Protein AF-A0A2G2A1C3-F1 (afdb_monomer_lite)

Radius of gyration: 22.68 Å; chains: 1; bounding box: 82×31×26 Å

Secondary structure (DSSP, 8-state):
-----------TT---S-------PEEEEEE-TTSPEEEEEEE-BHHHHHHHHHHHH-SS-GGGEEEEETTEEPPTT-BGGGS-TTT--EEEEE----

Foldseek 3Di:
DDDDDDPPPDDVVPVPPPPPVPAQAAWDWAQDPVRDIFIQGRHFWQLSVLVSCCVPPNVDDSVQKFKDWPNDTDDRRDTPVPDDVVPTDIHIDGNPDD

pLDDT: mean 70.17, std 15.28, range [34.69, 89.56]

Sequence (98 aa):
MFMMKQTLRLSILLLLLSLAIPGLGMTVTVKLISGTPVICKNVTLVSDLKNCVVTQGWNNSPDDVAILYDEERLADNTDLRTLNPKKYKLKVRMADIR

Structure (mmCIF, N/CA/C/O backbone):
data_AF-A0A2G2A1C3-F1
#
_e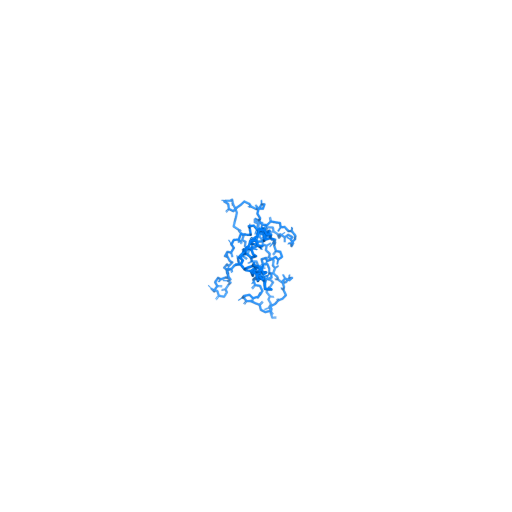ntry.id   AF-A0A2G2A1C3-F1
#
loop_
_atom_site.group_PDB
_atom_site.id
_atom_site.type_symbol
_atom_site.label_atom_id
_atom_site.label_alt_id
_atom_site.label_comp_id
_atom_site.label_asym_id
_atom_site.label_entity_id
_atom_site.label_seq_id
_atom_site.pdbx_PDB_ins_code
_atom_site.Cartn_x
_atom_site.Cartn_y
_atom_site.Cartn_z
_atom_site.occupancy
_atom_site.B_iso_or_equiv
_atom_site.auth_seq_id
_atom_site.auth_comp_id
_atom_site.auth_asym_id
_atom_site.auth_atom_id
_atom_site.pdbx_PDB_model_num
ATOM 1 N N . MET A 1 1 ? 69.385 10.521 14.480 1.00 52.84 1 MET A N 1
ATOM 2 C CA . MET A 1 1 ? 68.365 11.381 15.112 1.00 52.84 1 MET A CA 1
ATOM 3 C C . MET A 1 1 ? 67.800 12.287 14.036 1.00 52.84 1 MET A C 1
ATOM 5 O O . MET A 1 1 ? 68.588 12.988 13.431 1.00 52.84 1 MET A O 1
ATOM 9 N N . PHE A 1 2 ? 66.515 12.147 13.711 1.00 50.84 2 PHE A N 1
ATOM 10 C CA . PHE A 1 2 ? 65.523 13.215 13.523 1.00 50.84 2 PHE A CA 1
ATOM 11 C C . PHE A 1 2 ? 64.210 12.544 13.110 1.00 50.84 2 PHE A C 1
ATOM 13 O O . PHE A 1 2 ? 64.101 11.884 12.080 1.00 50.84 2 PHE A O 1
ATOM 20 N N . MET A 1 3 ? 63.261 12.628 14.038 1.00 46.50 3 MET A N 1
ATOM 21 C CA . MET A 1 3 ? 61.885 12.172 13.924 1.00 46.50 3 MET A CA 1
ATOM 22 C C . MET A 1 3 ? 61.110 13.082 12.970 1.00 46.50 3 MET A C 1
ATOM 24 O O . MET A 1 3 ? 61.311 14.290 13.009 1.00 46.50 3 MET A O 1
ATOM 28 N N . MET A 1 4 ? 60.181 12.506 12.201 1.00 53.03 4 MET A N 1
ATOM 29 C CA . MET A 1 4 ? 58.756 12.887 12.155 1.00 53.03 4 MET A CA 1
ATOM 30 C C . MET A 1 4 ? 58.073 12.141 10.999 1.00 53.03 4 MET A C 1
ATOM 32 O O . MET A 1 4 ? 58.107 12.569 9.850 1.00 53.03 4 MET A O 1
ATOM 36 N N . LYS A 1 5 ? 57.410 11.018 11.303 1.00 58.88 5 LYS A N 1
ATOM 37 C CA . LYS A 1 5 ? 56.286 10.548 10.484 1.00 58.88 5 LYS A CA 1
ATOM 38 C C . LYS A 1 5 ? 55.042 11.221 11.053 1.00 58.88 5 LYS A C 1
ATOM 40 O O . LYS A 1 5 ? 54.628 10.910 12.165 1.00 58.88 5 LYS A O 1
ATOM 45 N N . GLN A 1 6 ? 54.514 12.189 10.314 1.00 56.09 6 GLN A N 1
ATOM 46 C CA . GLN A 1 6 ? 53.272 12.890 10.613 1.00 56.09 6 GLN A CA 1
ATOM 47 C C . GLN A 1 6 ? 52.133 11.861 10.726 1.00 56.09 6 GLN A 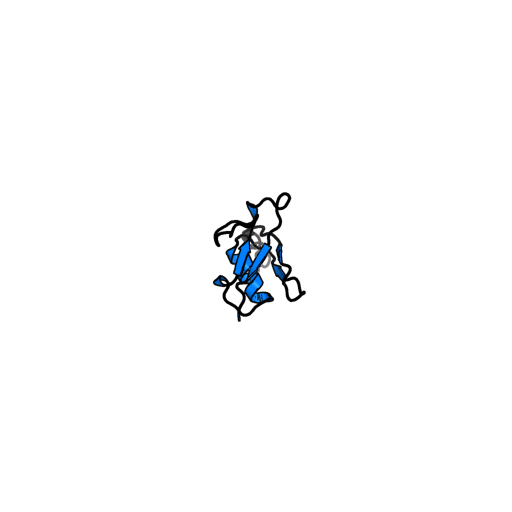C 1
ATOM 49 O O . GLN A 1 6 ? 51.807 11.163 9.765 1.00 56.09 6 GLN A O 1
ATOM 54 N N . THR A 1 7 ? 51.549 11.734 11.914 1.00 62.03 7 THR A N 1
ATOM 55 C CA . THR A 1 7 ? 50.304 11.004 12.168 1.00 62.03 7 THR A CA 1
ATOM 56 C C . THR A 1 7 ? 49.164 11.778 11.516 1.00 62.03 7 THR A C 1
ATOM 58 O O . THR A 1 7 ? 48.621 12.727 12.077 1.00 62.03 7 THR A O 1
ATOM 61 N N . LEU A 1 8 ? 48.830 11.395 10.288 1.00 49.38 8 LEU A N 1
ATOM 62 C CA . LEU A 1 8 ? 47.794 12.030 9.484 1.00 49.38 8 LEU A CA 1
ATOM 63 C C . LEU A 1 8 ? 46.408 11.578 9.973 1.00 49.38 8 LEU A C 1
ATOM 65 O O . LEU A 1 8 ? 45.791 10.671 9.424 1.00 49.38 8 LEU A O 1
ATOM 69 N N . ARG A 1 9 ? 45.923 12.187 11.057 1.00 64.00 9 ARG A N 1
ATOM 70 C CA . ARG A 1 9 ? 44.528 12.085 11.500 1.00 64.00 9 ARG A CA 1
ATOM 71 C C . ARG A 1 9 ? 43.835 13.391 11.138 1.00 64.00 9 ARG A C 1
ATOM 73 O O . ARG A 1 9 ? 44.009 14.346 11.873 1.00 64.00 9 ARG A O 1
ATOM 80 N N . LEU A 1 10 ? 43.104 13.429 10.021 1.00 53.66 10 LEU A N 1
ATOM 81 C CA . LEU A 1 10 ? 42.021 14.379 9.688 1.00 53.66 10 LEU A CA 1
ATOM 82 C C . LEU A 1 10 ? 41.680 14.181 8.196 1.00 53.66 10 LEU A C 1
ATOM 84 O O . LEU A 1 10 ? 42.506 14.549 7.371 1.00 53.66 10 LEU A O 1
ATOM 88 N N . SER A 1 11 ? 40.527 13.586 7.843 1.00 50.91 11 SER A N 1
ATOM 89 C CA . SER A 1 11 ? 39.765 13.818 6.575 1.00 50.91 11 SER A CA 1
ATOM 90 C C . SER A 1 11 ? 38.924 12.636 6.062 1.00 50.91 11 SER A C 1
ATOM 92 O O . SER A 1 11 ? 38.150 12.830 5.130 1.00 50.91 11 SER A O 1
ATOM 94 N N . ILE A 1 12 ? 38.913 11.451 6.690 1.00 54.09 12 ILE A N 1
ATOM 95 C CA . ILE A 1 12 ? 37.859 10.436 6.417 1.00 54.09 12 ILE A CA 1
ATOM 96 C C . ILE A 1 12 ? 36.570 10.794 7.190 1.00 54.09 12 ILE A C 1
ATOM 98 O O . ILE A 1 12 ? 35.921 9.959 7.804 1.00 54.09 12 ILE A O 1
ATOM 102 N N . LEU A 1 13 ? 36.224 12.082 7.214 1.00 49.94 13 LEU A N 1
ATOM 103 C CA . LEU A 1 13 ? 34.896 12.568 7.588 1.00 49.94 13 LEU A CA 1
ATOM 104 C C . LEU A 1 13 ? 33.995 12.693 6.337 1.00 49.94 13 LEU A C 1
ATOM 106 O O . LEU A 1 13 ? 32.795 12.876 6.469 1.00 49.94 13 LEU A O 1
ATOM 110 N N . LEU A 1 14 ? 34.556 12.593 5.120 1.00 45.19 14 LEU A N 1
ATOM 111 C CA . LEU A 1 14 ? 33.910 12.985 3.856 1.00 45.19 14 LEU A CA 1
ATOM 112 C C . LEU A 1 14 ? 33.462 11.828 2.940 1.00 45.19 14 LEU A C 1
ATOM 114 O O . LEU A 1 14 ? 33.143 12.062 1.781 1.00 45.19 14 LEU A O 1
ATOM 118 N N . LEU A 1 15 ? 33.338 10.594 3.436 1.00 41.47 15 LEU A N 1
ATOM 119 C CA . LEU A 1 15 ? 32.551 9.551 2.742 1.00 41.47 15 LEU A CA 1
ATOM 120 C C . LEU A 1 15 ? 31.045 9.664 3.073 1.00 41.47 15 LEU A C 1
ATOM 122 O O . LEU A 1 15 ? 30.314 8.684 3.091 1.00 41.47 15 LEU A O 1
ATOM 126 N N . LEU A 1 16 ? 30.575 10.885 3.342 1.00 49.78 16 LEU A N 1
ATOM 127 C CA . LEU A 1 16 ? 29.168 11.245 3.545 1.00 49.78 16 LEU A CA 1
ATOM 128 C C . LEU A 1 16 ? 28.402 11.481 2.224 1.00 49.78 16 LEU A C 1
ATOM 130 O O . LEU A 1 16 ? 27.239 11.863 2.267 1.00 49.78 16 LEU A O 1
ATOM 134 N N . LEU A 1 17 ? 29.016 11.284 1.051 1.00 43.09 17 LEU A N 1
ATOM 135 C CA . LEU A 1 17 ? 28.489 11.791 -0.229 1.00 43.09 17 LEU A CA 1
ATOM 136 C C . LEU A 1 17 ? 28.097 10.729 -1.270 1.00 43.09 17 LEU A C 1
ATOM 138 O O . LEU A 1 17 ? 28.007 11.032 -2.456 1.00 43.09 17 LEU A O 1
ATOM 142 N N . SER A 1 18 ? 27.821 9.496 -0.847 1.00 34.69 18 SER A N 1
ATOM 143 C CA . SER A 1 18 ? 27.235 8.464 -1.718 1.00 34.69 18 SER A CA 1
ATOM 144 C C . SER A 1 18 ? 26.017 7.756 -1.112 1.00 34.69 18 SER A C 1
ATOM 146 O O . SER A 1 18 ? 25.609 6.710 -1.614 1.00 34.69 18 SER A O 1
ATOM 148 N N . LEU A 1 19 ?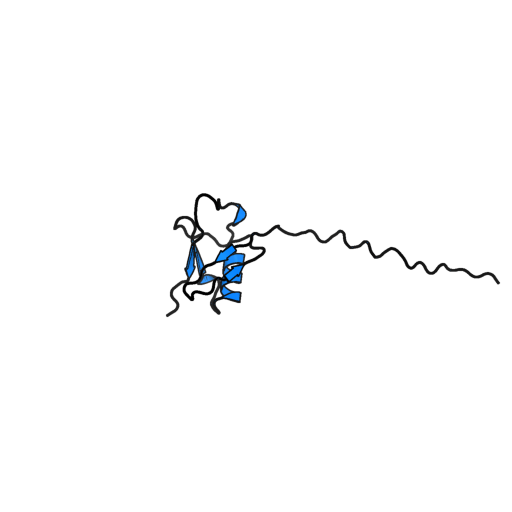 25.357 8.344 -0.100 1.00 45.03 19 LEU A N 1
ATOM 149 C CA . LEU A 1 19 ? 23.932 8.065 0.105 1.00 45.03 19 LEU A CA 1
ATOM 150 C C . LEU A 1 19 ? 23.186 8.730 -1.053 1.00 45.03 19 LEU A C 1
ATOM 152 O O . LEU A 1 19 ? 22.736 9.871 -0.959 1.00 45.03 19 LEU A O 1
ATOM 156 N N . ALA A 1 20 ? 23.079 8.010 -2.169 1.00 45.75 20 ALA A N 1
ATOM 157 C CA . ALA A 1 20 ? 21.952 8.175 -3.066 1.00 45.75 20 ALA A CA 1
ATOM 158 C C . ALA A 1 20 ? 20.711 8.266 -2.174 1.00 45.75 20 ALA A C 1
ATOM 160 O O . ALA A 1 20 ? 20.415 7.302 -1.478 1.00 45.75 20 ALA A O 1
ATOM 161 N N . ILE A 1 21 ? 20.061 9.430 -2.105 1.00 56.19 21 ILE A N 1
ATOM 162 C CA . ILE A 1 21 ? 18.767 9.573 -1.436 1.00 56.19 21 ILE A CA 1
ATOM 163 C C . ILE A 1 21 ? 17.800 8.834 -2.365 1.00 56.19 21 ILE A C 1
ATOM 165 O O . ILE A 1 21 ? 17.405 9.401 -3.389 1.00 56.19 21 ILE A O 1
ATOM 169 N N . PRO A 1 22 ? 17.505 7.543 -2.131 1.00 44.88 22 PRO A N 1
ATOM 170 C CA . PRO A 1 22 ? 16.775 6.761 -3.100 1.00 44.88 22 PRO A CA 1
ATOM 171 C C . PRO A 1 22 ? 15.309 7.091 -2.877 1.00 44.88 22 PRO A C 1
ATOM 173 O O . PRO A 1 22 ? 14.759 6.736 -1.843 1.00 44.88 22 PRO A O 1
ATOM 176 N N . GLY A 1 23 ? 14.694 7.777 -3.838 1.00 51.25 23 GLY A N 1
ATOM 177 C CA . GLY A 1 23 ? 13.245 7.912 -3.902 1.00 51.25 23 GLY A CA 1
ATOM 178 C C . GLY A 1 23 ? 12.652 8.728 -2.757 1.00 51.25 23 GLY A C 1
ATOM 179 O O . GLY A 1 23 ? 12.463 8.251 -1.646 1.00 51.25 23 GLY A O 1
ATOM 180 N N . LEU A 1 24 ? 12.254 9.960 -3.059 1.00 61.19 24 LEU A N 1
ATOM 181 C CA . LEU A 1 24 ? 11.313 10.694 -2.222 1.00 61.19 24 LEU A CA 1
ATOM 182 C C . LEU A 1 24 ? 9.953 9.963 -2.291 1.00 61.19 24 LEU A C 1
ATOM 184 O O . LEU A 1 24 ? 9.117 10.265 -3.144 1.00 61.19 24 LEU A O 1
ATOM 188 N N . GLY A 1 25 ? 9.764 8.921 -1.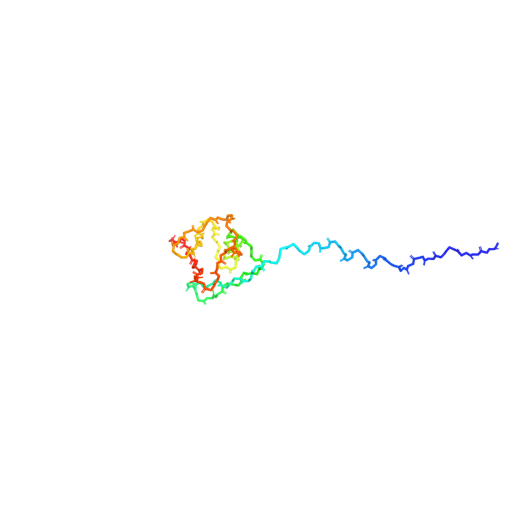483 1.00 66.62 25 GLY A N 1
ATOM 189 C CA . GLY A 1 25 ? 8.488 8.232 -1.365 1.00 66.62 25 GLY A CA 1
ATOM 190 C C . GLY A 1 25 ? 7.474 9.113 -0.640 1.00 66.62 25 GLY A C 1
ATOM 191 O O . GLY A 1 25 ? 7.824 10.007 0.135 1.00 66.62 25 GLY A O 1
ATOM 192 N N . MET A 1 26 ? 6.191 8.883 -0.895 1.00 78.94 26 MET A N 1
ATOM 193 C CA . MET A 1 26 ? 5.125 9.682 -0.301 1.00 78.94 26 MET A CA 1
ATOM 194 C C . MET A 1 26 ? 4.658 9.095 1.034 1.00 78.94 26 MET A C 1
ATOM 196 O O . MET A 1 26 ? 4.824 7.905 1.309 1.00 78.94 26 MET A O 1
ATOM 200 N N . THR A 1 27 ? 4.085 9.943 1.890 1.00 83.06 27 THR A N 1
ATOM 201 C CA . THR A 1 27 ? 3.406 9.482 3.106 1.00 83.06 27 THR A CA 1
ATOM 202 C C . THR A 1 27 ? 1.924 9.303 2.809 1.00 83.06 27 THR A C 1
ATOM 204 O O . THR A 1 27 ? 1.260 10.247 2.386 1.00 83.06 27 THR A O 1
ATOM 207 N N . VAL A 1 28 ? 1.412 8.096 3.034 1.00 81.62 28 VAL A N 1
ATOM 208 C CA . VAL A 1 28 ? 0.014 7.722 2.819 1.00 81.62 28 VAL A CA 1
ATOM 209 C C . VAL A 1 28 ? -0.599 7.347 4.161 1.00 81.62 28 VAL A C 1
ATOM 211 O O . VAL A 1 28 ? -0.088 6.483 4.873 1.00 81.62 28 VAL A O 1
ATOM 214 N N . THR A 1 29 ? -1.709 7.991 4.511 1.00 83.00 29 THR A N 1
ATOM 215 C CA . THR A 1 29 ? -2.514 7.615 5.676 1.00 83.00 29 THR A CA 1
ATOM 216 C C . THR A 1 29 ? -3.672 6.746 5.214 1.00 83.00 29 THR A C 1
ATOM 218 O O . THR A 1 29 ? -4.544 7.200 4.474 1.00 83.00 29 THR A O 1
ATOM 221 N N . VAL A 1 30 ? -3.688 5.496 5.663 1.00 78.62 30 VAL A N 1
ATOM 222 C CA . VAL A 1 30 ? -4.739 4.526 5.364 1.00 78.62 30 VAL A CA 1
ATOM 223 C C . VAL A 1 30 ? -5.661 4.433 6.568 1.00 78.62 30 VAL A C 1
ATOM 225 O O . VAL A 1 30 ? -5.250 4.039 7.657 1.00 78.62 30 VAL A O 1
ATOM 228 N N . LYS A 1 31 ? -6.929 4.799 6.386 1.00 74.00 31 LYS A N 1
ATOM 229 C CA . LYS A 1 31 ? -7.939 4.643 7.433 1.00 74.00 31 LYS A CA 1
ATOM 230 C C . LYS A 1 31 ? -8.467 3.209 7.408 1.00 74.00 31 LYS A C 1
ATOM 232 O O . LYS A 1 31 ? -9.137 2.828 6.453 1.00 74.00 31 LYS A O 1
ATOM 237 N N . LEU A 1 32 ? -8.159 2.437 8.448 1.00 70.56 32 LEU A N 1
ATOM 238 C CA . LEU A 1 32 ? -8.682 1.083 8.621 1.00 70.56 32 LEU A CA 1
ATOM 239 C C . LEU A 1 32 ? -10.094 1.101 9.220 1.00 70.56 32 LEU A C 1
ATOM 241 O O . LEU A 1 32 ? -10.479 2.044 9.915 1.00 70.56 32 LEU A O 1
ATOM 245 N N . ILE A 1 33 ? -10.842 0.019 8.991 1.00 67.25 33 ILE A N 1
ATOM 246 C CA . ILE A 1 33 ? -12.172 -0.203 9.585 1.00 67.25 33 ILE A CA 1
ATOM 247 C C . ILE A 1 33 ? -12.074 -0.341 11.112 1.00 67.25 33 ILE A C 1
ATOM 249 O O . ILE A 1 33 ? -12.959 0.129 11.820 1.00 67.25 33 ILE A O 1
ATOM 253 N N . SER A 1 34 ? -10.965 -0.892 11.627 1.00 66.75 34 SER A N 1
ATOM 254 C CA . SER A 1 34 ? -10.685 -1.026 13.067 1.00 66.75 34 SER A CA 1
ATOM 255 C C . SER A 1 34 ? -10.568 0.312 13.813 1.00 66.75 34 SER A C 1
ATOM 257 O O . SER A 1 34 ? -10.476 0.326 15.036 1.00 66.75 34 SER A O 1
ATOM 259 N N . GLY A 1 35 ? -10.570 1.442 13.100 1.00 66.81 35 GLY A N 1
ATOM 260 C CA . GLY A 1 35 ? -10.571 2.787 13.673 1.00 66.81 35 GLY A CA 1
ATOM 261 C C . GLY A 1 35 ? -9.181 3.400 13.828 1.00 66.81 35 GLY A C 1
ATOM 262 O O . GLY A 1 35 ? -9.058 4.619 13.705 1.00 66.81 35 GLY A O 1
ATOM 263 N N . THR A 1 36 ? -8.132 2.590 13.997 1.00 78.31 36 THR A N 1
ATOM 264 C CA . THR A 1 36 ? -6.748 3.086 14.038 1.00 78.31 36 THR A CA 1
ATOM 265 C C . THR A 1 36 ? -6.217 3.291 12.617 1.00 78.31 36 THR A C 1
ATOM 267 O O . THR A 1 36 ? -6.121 2.327 11.853 1.00 78.31 36 THR A O 1
ATOM 270 N N . PRO A 1 37 ? -5.869 4.525 12.216 1.00 80.00 37 PRO A N 1
ATOM 271 C CA . PRO A 1 37 ? -5.254 4.762 10.921 1.00 80.00 37 PRO A CA 1
ATOM 272 C C . PRO A 1 37 ? -3.810 4.250 10.902 1.00 80.00 37 PRO A C 1
ATOM 274 O O . PRO A 1 37 ? -3.057 4.446 11.854 1.00 80.00 37 PRO A O 1
ATOM 277 N N . VAL A 1 38 ? -3.409 3.655 9.783 1.00 83.50 38 VAL A N 1
ATOM 278 C CA . VAL A 1 38 ? -2.025 3.255 9.514 1.00 83.50 38 VAL A CA 1
ATOM 279 C C . VAL A 1 38 ? -1.338 4.354 8.715 1.00 83.50 38 VAL A C 1
ATOM 281 O O . VAL A 1 38 ? -1.894 4.873 7.744 1.00 83.50 38 VAL A O 1
ATOM 284 N N . ILE A 1 39 ? -0.122 4.722 9.119 1.00 86.44 39 ILE A N 1
ATOM 285 C CA . ILE A 1 39 ? 0.678 5.739 8.432 1.00 86.44 39 ILE A CA 1
ATOM 286 C C 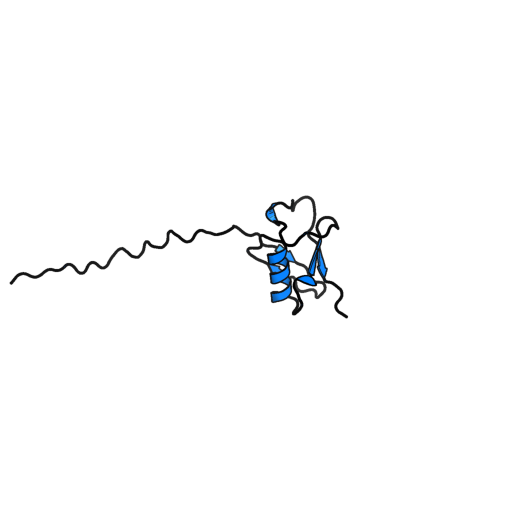. ILE A 1 39 ? 1.858 5.045 7.758 1.00 86.44 39 ILE A C 1
ATOM 288 O O . ILE A 1 39 ? 2.797 4.589 8.412 1.00 86.44 39 ILE A O 1
ATOM 292 N N . CYS A 1 40 ? 1.819 5.015 6.432 1.00 85.75 40 CYS A N 1
ATOM 293 C CA . CYS A 1 40 ? 2.862 4.449 5.595 1.00 85.75 40 CYS A CA 1
ATOM 294 C C . CYS A 1 40 ? 3.740 5.568 5.056 1.00 85.75 40 CYS A C 1
ATOM 296 O O . CYS A 1 40 ? 3.260 6.451 4.350 1.00 85.75 40 CYS A O 1
ATOM 298 N N . LYS A 1 41 ? 5.023 5.558 5.418 1.00 85.50 41 LYS A N 1
ATOM 299 C CA . LYS A 1 41 ? 6.009 6.548 4.973 1.00 85.50 41 LYS A CA 1
ATOM 300 C C . LYS A 1 41 ? 6.878 5.952 3.875 1.00 85.50 41 LYS A C 1
ATOM 302 O O . LYS A 1 41 ? 7.116 4.751 3.870 1.00 85.50 41 LYS A O 1
ATOM 307 N N . ASN A 1 42 ? 7.392 6.817 3.008 1.00 84.38 42 ASN A N 1
ATOM 308 C CA . ASN A 1 42 ? 8.289 6.442 1.918 1.00 84.38 42 ASN A CA 1
ATOM 309 C C . ASN A 1 42 ? 7.696 5.401 0.950 1.00 84.38 42 ASN A C 1
ATOM 311 O O . ASN A 1 42 ? 8.394 4.518 0.466 1.00 84.38 42 ASN A O 1
ATOM 315 N N . VAL A 1 43 ? 6.394 5.499 0.685 1.00 85.56 43 VAL A N 1
ATOM 316 C CA . VAL A 1 43 ? 5.688 4.584 -0.212 1.00 85.56 43 VAL A CA 1
ATOM 317 C C . VAL A 1 43 ? 5.853 5.073 -1.645 1.00 85.56 43 VAL A C 1
ATOM 319 O O . VAL A 1 43 ? 5.632 6.256 -1.915 1.00 85.56 43 VAL A O 1
ATOM 322 N N . THR A 1 44 ? 6.223 4.187 -2.566 1.00 86.50 44 THR A N 1
ATOM 323 C CA . THR A 1 44 ? 6.322 4.526 -3.994 1.00 86.50 44 THR A CA 1
ATOM 324 C C . THR A 1 44 ? 5.363 3.708 -4.839 1.00 86.50 44 THR A C 1
ATOM 326 O O . THR A 1 44 ? 4.655 4.265 -5.674 1.00 86.50 44 THR A O 1
ATOM 329 N N . LEU A 1 45 ? 5.276 2.410 -4.570 1.00 89.56 45 LEU A N 1
ATOM 330 C CA . LEU A 1 45 ? 4.425 1.479 -5.292 1.00 89.56 45 LEU A CA 1
ATOM 331 C C . LEU A 1 45 ? 3.215 1.059 -4.459 1.00 89.56 45 LEU A C 1
ATOM 333 O O . LEU A 1 45 ? 3.201 1.140 -3.227 1.00 89.56 45 LEU A O 1
ATOM 337 N N . VAL A 1 46 ? 2.197 0.544 -5.142 1.00 88.19 46 VAL A N 1
ATOM 338 C CA . VAL A 1 46 ? 1.046 -0.103 -4.500 1.00 88.19 46 VAL A CA 1
ATOM 339 C C . VAL A 1 46 ? 1.485 -1.296 -3.647 1.00 88.19 46 VAL A C 1
ATOM 341 O O . VAL A 1 46 ? 0.974 -1.454 -2.539 1.00 88.19 46 VAL A O 1
ATOM 344 N N . SER A 1 47 ? 2.465 -2.086 -4.094 1.00 88.75 47 SER A N 1
ATOM 345 C CA . SER A 1 47 ? 3.056 -3.176 -3.302 1.00 88.75 47 SER A CA 1
ATOM 346 C C . SER A 1 47 ? 3.627 -2.700 -1.964 1.00 88.75 47 SER A C 1
ATOM 348 O O . SER A 1 47 ? 3.399 -3.333 -0.933 1.00 88.75 47 SER A O 1
ATOM 350 N N . ASP A 1 48 ? 4.318 -1.555 -1.953 1.00 88.88 48 ASP A N 1
ATOM 351 C CA . ASP A 1 48 ? 4.896 -0.974 -0.735 1.00 88.88 48 ASP A CA 1
ATOM 352 C C . ASP A 1 48 ? 3.788 -0.592 0.253 1.00 88.88 48 ASP A C 1
ATOM 354 O O . ASP A 1 48 ? 3.901 -0.814 1.462 1.00 88.88 48 ASP A O 1
ATOM 358 N N . LEU A 1 49 ? 2.685 -0.045 -0.271 1.00 87.00 49 LEU A N 1
ATOM 359 C CA . LEU A 1 49 ? 1.528 0.339 0.530 1.00 87.00 49 LEU A CA 1
ATOM 360 C C . LEU A 1 49 ? 0.856 -0.885 1.151 1.00 87.00 49 LEU A C 1
ATOM 362 O O . LEU A 1 49 ? 0.558 -0.872 2.343 1.00 87.00 49 LEU A O 1
ATOM 366 N N . LYS A 1 50 ? 0.651 -1.946 0.363 1.00 87.38 50 LYS A N 1
ATOM 367 C CA . LYS A 1 50 ? 0.075 -3.213 0.837 1.00 87.38 50 LYS A CA 1
ATOM 368 C C . LYS A 1 50 ? 0.920 -3.828 1.946 1.00 87.38 50 LYS A C 1
ATOM 370 O O . LYS A 1 50 ? 0.390 -4.132 3.011 1.00 87.38 50 LYS A O 1
ATOM 375 N N . ASN A 1 51 ? 2.233 -3.918 1.734 1.00 88.31 51 ASN A N 1
ATOM 376 C CA . ASN A 1 51 ? 3.168 -4.440 2.729 1.00 88.31 51 ASN A CA 1
ATOM 377 C C . ASN A 1 51 ? 3.141 -3.624 4.023 1.00 88.31 51 ASN A C 1
ATOM 379 O O . ASN A 1 51 ? 3.116 -4.193 5.113 1.00 88.31 51 ASN A O 1
ATOM 383 N N . CYS A 1 52 ? 3.101 -2.295 3.927 1.00 86.88 52 CYS A N 1
ATOM 384 C CA . CYS A 1 52 ? 3.002 -1.440 5.103 1.00 86.88 52 CYS A CA 1
ATOM 385 C C . CYS A 1 52 ? 1.683 -1.640 5.871 1.00 86.88 52 CYS A C 1
ATOM 387 O O . CYS A 1 52 ? 1.701 -1.746 7.099 1.00 86.88 52 CYS A O 1
ATOM 389 N N . VAL A 1 53 ? 0.551 -1.714 5.163 1.00 83.62 53 VAL A N 1
ATOM 390 C CA . VAL A 1 53 ? -0.774 -1.932 5.766 1.00 83.62 53 VAL A CA 1
ATOM 391 C C . VAL A 1 53 ? -0.836 -3.275 6.489 1.00 83.62 53 VAL A C 1
ATOM 393 O O . VAL A 1 53 ? -1.318 -3.329 7.618 1.00 83.62 53 VAL A O 1
ATOM 396 N N . VAL A 1 54 ? -0.298 -4.330 5.880 1.00 84.19 54 VAL A N 1
ATOM 397 C CA . VAL A 1 54 ? -0.162 -5.649 6.508 1.00 84.19 54 VAL A CA 1
ATOM 398 C C . VAL A 1 54 ? 0.725 -5.569 7.750 1.00 84.19 54 VAL A C 1
ATOM 400 O O . VAL A 1 54 ? 0.288 -5.875 8.853 1.00 84.19 54 VAL A O 1
ATOM 403 N N . THR A 1 55 ? 1.942 -5.047 7.611 1.00 82.50 55 THR A N 1
ATOM 404 C CA . THR A 1 55 ? 2.926 -5.025 8.706 1.00 82.50 55 THR A CA 1
ATOM 405 C C . THR A 1 55 ? 2.430 -4.254 9.934 1.00 82.50 55 THR A C 1
ATOM 407 O O . THR A 1 55 ? 2.715 -4.647 11.061 1.00 82.50 55 THR A O 1
ATOM 410 N N . GLN A 1 56 ? 1.707 -3.145 9.737 1.00 74.81 56 GLN A N 1
ATOM 411 C CA . GLN A 1 56 ? 1.253 -2.293 10.843 1.00 74.81 56 GLN A CA 1
ATOM 412 C C . GLN A 1 56 ? -0.166 -2.588 11.329 1.00 74.81 56 GLN A C 1
ATOM 414 O O . GLN A 1 56 ? -0.493 -2.272 12.471 1.00 74.81 56 GLN A O 1
ATOM 419 N N . GLY A 1 57 ? -1.033 -3.109 10.465 1.00 65.44 57 GLY A N 1
ATOM 420 C CA . GLY A 1 57 ? -2.450 -3.243 10.767 1.00 65.44 57 GLY A CA 1
ATOM 421 C C . GLY A 1 57 ? -2.899 -4.679 10.985 1.00 65.44 57 GLY A C 1
ATOM 422 O O . GLY A 1 57 ? -3.762 -4.910 11.828 1.00 65.44 57 GLY A O 1
ATOM 423 N N . TRP A 1 58 ? -2.421 -5.613 10.166 1.00 64.75 58 TRP A N 1
ATOM 424 C CA . TRP A 1 58 ? -3.145 -6.851 9.885 1.00 64.75 58 TRP A CA 1
ATOM 425 C C . TRP A 1 58 ? -2.157 -7.966 9.529 1.00 64.75 58 TRP A C 1
ATOM 427 O O . TRP A 1 58 ? -1.507 -7.894 8.495 1.00 64.75 58 TRP A O 1
ATOM 437 N N . ASN A 1 59 ? -2.083 -9.023 10.342 1.00 64.06 59 ASN A N 1
ATOM 438 C CA . ASN A 1 59 ? -1.197 -10.179 10.138 1.00 64.06 59 ASN A CA 1
ATOM 439 C C . ASN A 1 59 ? -1.670 -11.101 8.985 1.00 64.06 59 ASN A C 1
ATOM 441 O O . ASN A 1 59 ? -1.868 -12.295 9.187 1.00 64.06 59 ASN A O 1
ATOM 445 N N . ASN A 1 60 ? -1.918 -10.528 7.806 1.00 66.75 60 ASN A N 1
ATOM 446 C CA . ASN A 1 60 ? -2.496 -11.175 6.624 1.00 66.75 60 ASN A CA 1
ATOM 447 C C . ASN A 1 60 ? -1.580 -11.037 5.408 1.00 66.75 60 ASN A C 1
ATOM 449 O O . ASN A 1 60 ? -0.595 -10.308 5.466 1.00 66.75 60 ASN A O 1
ATOM 453 N N . SER A 1 61 ? -1.872 -11.724 4.301 1.00 77.31 61 SER A N 1
ATOM 454 C CA . SER A 1 61 ? -1.035 -11.594 3.108 1.00 77.31 61 SER A CA 1
ATOM 455 C C . SER A 1 61 ? -1.253 -10.223 2.449 1.00 77.31 61 SER A C 1
ATOM 457 O O . SER A 1 61 ? -2.392 -9.756 2.371 1.00 77.31 61 SER A O 1
ATOM 459 N N . PRO A 1 62 ? -0.212 -9.556 1.915 1.00 76.00 62 PRO A N 1
ATOM 460 C CA . PRO A 1 62 ? -0.388 -8.366 1.074 1.00 76.00 62 PRO A CA 1
ATOM 461 C C . PRO A 1 62 ? -1.282 -8.623 -0.149 1.00 76.00 62 PRO A C 1
ATOM 463 O O . PRO A 1 62 ? -1.904 -7.685 -0.654 1.00 76.00 62 PRO A O 1
ATOM 466 N N . ASP A 1 63 ? -1.414 -9.877 -0.587 1.00 79.12 63 ASP A N 1
ATOM 467 C CA . ASP A 1 63 ? -2.330 -10.282 -1.660 1.00 79.12 63 ASP A CA 1
ATOM 468 C C . ASP A 1 63 ? -3.812 -10.101 -1.290 1.00 79.12 63 ASP A C 1
ATOM 470 O O . ASP A 1 63 ? -4.637 -9.812 -2.165 1.00 79.12 63 ASP A O 1
ATOM 474 N N . ASP A 1 64 ? -4.135 -10.176 0.005 1.00 78.12 64 ASP A N 1
ATOM 475 C CA . ASP A 1 64 ? -5.487 -9.978 0.545 1.00 78.12 64 ASP A CA 1
ATOM 476 C C . ASP A 1 64 ? -5.874 -8.492 0.606 1.00 78.12 64 ASP A C 1
ATOM 478 O O . ASP A 1 64 ? -7.021 -8.131 0.885 1.00 78.12 64 ASP A O 1
ATOM 482 N N . VAL A 1 65 ? -4.921 -7.598 0.326 1.00 80.31 65 VAL A N 1
ATOM 483 C CA . VAL A 1 65 ? -5.129 -6.153 0.297 1.00 80.31 65 VAL A CA 1
ATOM 484 C C . VAL A 1 65 ? -5.332 -5.696 -1.141 1.00 80.31 65 VAL A C 1
ATOM 486 O O . VAL A 1 65 ? -4.455 -5.822 -1.993 1.00 80.31 65 VAL A O 1
ATOM 489 N N . ALA A 1 66 ? -6.480 -5.088 -1.425 1.00 83.81 66 ALA A N 1
ATOM 490 C CA . ALA A 1 66 ? -6.759 -4.402 -2.677 1.00 83.81 66 ALA A CA 1
ATOM 491 C C . ALA A 1 66 ? -6.723 -2.882 -2.464 1.00 83.81 66 ALA A C 1
ATOM 493 O O . ALA A 1 66 ? -7.489 -2.310 -1.688 1.00 83.81 66 ALA A O 1
ATOM 494 N N . ILE A 1 67 ? -5.838 -2.201 -3.188 1.00 83.69 67 ILE A N 1
ATOM 495 C CA . ILE A 1 67 ? -5.831 -0.739 -3.237 1.00 83.69 67 ILE A CA 1
ATOM 496 C C . ILE A 1 67 ? -6.703 -0.316 -4.414 1.00 83.69 67 ILE A C 1
ATOM 498 O O . ILE A 1 67 ? -6.449 -0.705 -5.553 1.00 83.69 67 ILE A O 1
ATOM 502 N N . LEU A 1 68 ? -7.744 0.455 -4.120 1.00 83.56 68 LEU A N 1
ATOM 503 C CA . LEU A 1 68 ? -8.653 1.021 -5.100 1.00 83.56 68 LEU A CA 1
ATOM 504 C C . LEU A 1 68 ? -8.355 2.508 -5.305 1.00 83.56 68 LEU A C 1
ATOM 506 O O . LEU A 1 68 ? -8.197 3.270 -4.345 1.00 83.56 68 LEU A O 1
ATOM 510 N N . TYR A 1 69 ? -8.364 2.935 -6.558 1.00 82.12 69 TYR A N 1
ATOM 511 C CA . TYR A 1 69 ? -8.319 4.332 -6.961 1.00 82.12 69 TYR A CA 1
ATOM 512 C C . TYR A 1 69 ? -9.427 4.560 -7.984 1.00 82.12 69 TYR A C 1
ATOM 514 O O . TYR A 1 69 ? -9.498 3.839 -8.966 1.00 82.12 69 TYR A O 1
ATOM 522 N N . ASP A 1 70 ? -10.325 5.506 -7.706 1.00 81.44 70 ASP A N 1
ATOM 523 C CA . ASP A 1 70 ? -11.534 5.738 -8.519 1.00 81.44 70 ASP A CA 1
ATOM 524 C C . ASP A 1 70 ? -12.388 4.470 -8.746 1.00 81.44 70 ASP A C 1
ATOM 526 O O . ASP A 1 70 ? -12.893 4.213 -9.826 1.00 81.44 70 ASP A O 1
ATOM 530 N N . GLU A 1 71 ? -12.519 3.645 -7.697 1.00 80.62 71 GLU A N 1
ATOM 531 C CA . GLU A 1 71 ? -13.228 2.346 -7.719 1.00 80.62 71 GLU A CA 1
ATOM 532 C C . GLU A 1 71 ? -12.560 1.242 -8.555 1.00 80.62 71 GLU A 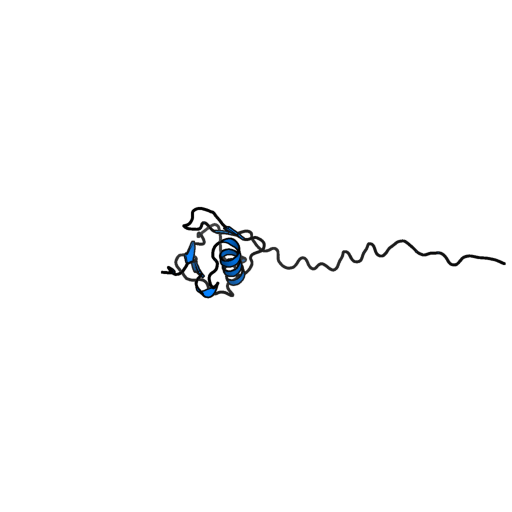C 1
ATOM 534 O O . GLU A 1 71 ? -12.978 0.086 -8.482 1.00 80.62 71 GLU A O 1
ATOM 539 N N . GLU A 1 72 ? -11.452 1.546 -9.227 1.00 83.62 72 GLU A N 1
ATOM 540 C CA . GLU A 1 72 ? -10.637 0.579 -9.953 1.00 83.62 72 GLU A CA 1
ATOM 541 C C . GLU A 1 72 ? -9.523 0.008 -9.073 1.00 83.62 72 GLU A C 1
ATOM 543 O O . GLU A 1 72 ? -8.906 0.709 -8.267 1.00 83.62 72 GLU A O 1
ATOM 548 N N . ARG A 1 73 ? -9.241 -1.290 -9.226 1.00 84.38 73 ARG A N 1
ATOM 549 C CA . ARG A 1 73 ? -8.139 -1.953 -8.519 1.00 84.38 73 ARG A CA 1
ATOM 550 C C . ARG A 1 73 ? -6.814 -1.596 -9.178 1.00 84.38 73 ARG A C 1
ATOM 552 O O . ARG A 1 73 ? -6.604 -1.894 -10.349 1.00 84.38 73 ARG A O 1
ATOM 559 N N . LEU A 1 74 ? -5.901 -1.030 -8.396 1.00 86.62 74 LEU A N 1
ATOM 560 C CA . LEU A 1 74 ? -4.547 -0.759 -8.855 1.00 86.62 74 LEU A CA 1
ATOM 561 C C . LEU A 1 74 ? -3.697 -2.033 -8.852 1.00 86.62 74 LEU A C 1
ATOM 563 O O . LEU A 1 74 ? -3.790 -2.858 -7.937 1.00 86.62 74 LEU A O 1
ATOM 567 N N . ALA A 1 75 ? -2.840 -2.162 -9.864 1.00 87.75 75 ALA A N 1
ATOM 568 C CA . ALA A 1 75 ? -1.832 -3.213 -9.934 1.00 87.75 75 ALA A CA 1
ATOM 569 C C . ALA A 1 75 ? -0.669 -2.923 -8.972 1.00 87.75 75 ALA A C 1
ATOM 571 O O . ALA A 1 75 ? -0.362 -1.764 -8.697 1.00 87.75 75 ALA A O 1
ATOM 572 N N . ASP A 1 76 ? 0.013 -3.960 -8.493 1.00 86.75 76 ASP A N 1
ATOM 573 C CA . ASP A 1 76 ? 1.048 -3.841 -7.454 1.00 86.75 76 ASP A CA 1
ATOM 574 C C . ASP A 1 76 ? 2.254 -2.996 -7.869 1.00 86.75 76 ASP A C 1
ATOM 576 O O . ASP A 1 76 ? 2.818 -2.265 -7.056 1.00 86.75 76 ASP A O 1
ATOM 580 N N . ASN A 1 77 ? 2.596 -3.039 -9.153 1.00 89.38 77 ASN A N 1
ATOM 581 C CA . ASN A 1 77 ? 3.653 -2.244 -9.771 1.00 89.38 77 ASN A CA 1
ATOM 582 C C . ASN A 1 77 ? 3.219 -0.808 -10.120 1.00 89.38 77 ASN A C 1
ATOM 584 O O . ASN A 1 77 ? 3.988 -0.077 -10.742 1.00 89.38 77 ASN A O 1
ATOM 588 N N . THR A 1 78 ? 2.000 -0.398 -9.756 1.00 87.62 78 THR A N 1
ATOM 589 C CA . THR A 1 78 ? 1.523 0.966 -10.006 1.00 87.62 78 THR A CA 1
ATOM 590 C C . THR A 1 78 ? 2.273 1.945 -9.112 1.00 87.62 78 THR A C 1
ATOM 592 O O . THR A 1 78 ? 2.272 1.805 -7.887 1.00 87.62 78 THR A O 1
ATOM 595 N N . ASP A 1 79 ? 2.871 2.965 -9.724 1.00 87.00 79 ASP A N 1
ATOM 596 C CA . ASP A 1 79 ? 3.534 4.054 -9.011 1.00 87.00 79 ASP A CA 1
ATOM 597 C C . ASP A 1 79 ? 2.500 5.058 -8.494 1.00 87.00 79 ASP A C 1
ATOM 599 O O . ASP A 1 79 ? 1.829 5.750 -9.266 1.00 87.00 79 ASP A O 1
ATOM 603 N N . LEU A 1 80 ? 2.384 5.163 -7.172 1.00 83.25 80 LEU A N 1
ATOM 604 C CA . LEU A 1 80 ? 1.419 6.033 -6.502 1.00 83.25 80 LEU A CA 1
ATOM 605 C C . LEU A 1 80 ? 1.663 7.520 -6.792 1.00 83.25 80 LEU A C 1
ATOM 607 O O . LEU A 1 80 ? 0.734 8.317 -6.685 1.00 83.25 80 LEU A O 1
ATOM 611 N N . ARG A 1 81 ? 2.879 7.906 -7.200 1.00 80.12 81 ARG A N 1
ATOM 612 C CA . ARG A 1 81 ? 3.215 9.295 -7.561 1.00 80.12 81 ARG A CA 1
ATOM 613 C C . ARG A 1 81 ? 2.563 9.733 -8.869 1.00 80.12 81 ARG A C 1
ATOM 615 O O . ARG A 1 81 ? 2.415 10.929 -9.101 1.00 80.12 81 ARG A O 1
ATOM 622 N N . THR A 1 82 ? 2.186 8.778 -9.718 1.00 81.75 82 THR A N 1
ATOM 623 C CA . THR A 1 82 ? 1.474 9.051 -10.976 1.00 81.75 82 THR A CA 1
ATOM 624 C C . THR A 1 82 ? -0.011 9.336 -10.750 1.00 81.75 82 THR A C 1
ATOM 626 O O . THR A 1 82 ? -0.674 9.909 -11.615 1.00 81.75 82 THR A O 1
ATOM 629 N N . LEU A 1 83 ? -0.535 8.983 -9.573 1.00 78.44 83 LEU A N 1
ATOM 630 C CA . LEU A 1 83 ? -1.920 9.231 -9.205 1.00 78.44 83 LEU A CA 1
ATOM 631 C C . LEU A 1 83 ? -2.103 10.700 -8.828 1.00 78.44 83 LEU A C 1
ATOM 633 O O . LEU A 1 83 ? -1.273 11.288 -8.139 1.00 78.44 83 LEU A O 1
ATOM 637 N N . ASN A 1 84 ? -3.220 11.303 -9.237 1.00 70.12 84 ASN A N 1
ATOM 638 C CA . ASN A 1 84 ? -3.534 12.686 -8.888 1.00 70.12 84 ASN A CA 1
ATOM 639 C C . ASN A 1 84 ? -4.284 12.745 -7.540 1.00 70.12 84 ASN A C 1
ATOM 641 O O . ASN A 1 84 ? -5.485 12.446 -7.502 1.00 70.12 84 ASN A O 1
ATOM 645 N N . PRO A 1 85 ? -3.645 13.179 -6.437 1.00 62.09 85 PRO A N 1
ATOM 646 C CA . PRO A 1 85 ? -4.277 13.188 -5.119 1.00 62.09 85 PRO A CA 1
ATOM 647 C C . PRO A 1 85 ? -5.362 14.267 -4.971 1.00 62.09 85 PRO A C 1
ATOM 649 O O . PRO A 1 85 ? -6.153 14.204 -4.034 1.00 62.09 85 PRO A O 1
ATOM 652 N N . LYS A 1 86 ? -5.424 15.266 -5.870 1.00 59.00 86 LYS A N 1
ATOM 653 C CA . LYS A 1 86 ? -6.442 16.334 -5.824 1.00 59.00 86 LYS A CA 1
ATOM 654 C C . LYS A 1 86 ? -7.783 15.917 -6.421 1.00 59.00 86 LYS A C 1
ATOM 656 O O . LYS A 1 86 ? -8.794 16.534 -6.099 1.00 59.00 86 LYS A O 1
ATOM 661 N N . LYS A 1 87 ? -7.791 14.917 -7.306 1.00 49.66 87 LYS A N 1
ATOM 662 C CA . LYS A 1 87 ? -8.995 14.509 -8.040 1.00 49.66 87 LYS A CA 1
ATOM 663 C C . LYS A 1 87 ? -9.706 13.329 -7.376 1.00 49.66 87 LYS A C 1
ATOM 665 O O . LYS A 1 87 ? -10.929 13.334 -7.310 1.00 49.66 87 LYS A O 1
ATOM 670 N N . TYR A 1 88 ? -8.958 12.369 -6.826 1.00 55.78 88 TYR A N 1
ATOM 671 C CA . TYR A 1 88 ? -9.532 11.124 -6.311 1.00 55.78 88 TYR A CA 1
ATOM 672 C C . TYR A 1 88 ? -8.863 10.648 -5.022 1.00 55.78 88 TYR A C 1
ATOM 674 O O . TYR A 1 88 ? -7.667 10.839 -4.803 1.00 55.78 88 TYR A O 1
ATOM 682 N N . LYS A 1 89 ? -9.663 10.017 -4.156 1.00 62.53 89 LYS A N 1
ATOM 683 C CA . LYS A 1 89 ? -9.230 9.476 -2.862 1.00 62.53 89 LYS A CA 1
ATOM 684 C C . LYS A 1 89 ? -8.858 7.999 -3.024 1.00 62.53 89 LYS A C 1
ATOM 686 O O . LYS A 1 89 ? -9.691 7.217 -3.476 1.00 62.53 89 LYS A O 1
ATOM 691 N N . LEU A 1 90 ? -7.647 7.619 -2.611 1.00 70.31 90 LEU A N 1
ATOM 692 C CA . LEU A 1 90 ? -7.245 6.215 -2.467 1.00 70.31 90 LEU A CA 1
ATOM 693 C C . LEU A 1 90 ? -8.138 5.537 -1.418 1.00 70.31 90 LEU A C 1
ATOM 695 O O . LEU A 1 90 ? -8.266 6.030 -0.295 1.00 70.31 90 LEU A O 1
ATOM 699 N N . LYS A 1 91 ? -8.758 4.414 -1.780 1.00 69.88 91 LYS A N 1
ATOM 700 C CA . LYS A 1 91 ? -9.534 3.566 -0.870 1.00 69.88 91 LYS A CA 1
ATOM 701 C C . LYS A 1 91 ? -8.820 2.229 -0.745 1.00 69.88 91 LYS A C 1
ATOM 703 O O . LYS A 1 91 ? -8.503 1.604 -1.744 1.00 69.88 91 LYS A O 1
ATOM 708 N N . VAL A 1 92 ? -8.593 1.764 0.473 1.00 72.62 92 VAL A N 1
ATOM 709 C CA . VAL A 1 92 ? -8.051 0.422 0.705 1.00 72.62 92 VAL A CA 1
ATOM 710 C C . VAL A 1 92 ? -9.221 -0.495 1.031 1.00 72.62 92 VAL A C 1
ATOM 712 O O . VAL A 1 92 ? -9.968 -0.220 1.968 1.00 72.62 92 VAL A O 1
ATOM 715 N N . ARG A 1 93 ? -9.414 -1.545 0.232 1.00 65.56 93 ARG A N 1
ATOM 716 C CA . ARG A 1 93 ? -10.327 -2.648 0.539 1.00 65.56 93 ARG A CA 1
ATOM 717 C C . ARG A 1 93 ? -9.497 -3.876 0.855 1.00 65.56 93 ARG A C 1
ATOM 719 O O . ARG A 1 93 ? -8.677 -4.287 0.048 1.00 65.56 93 ARG A O 1
ATOM 726 N N . MET A 1 94 ? -9.715 -4.463 2.016 1.00 62.69 94 MET A N 1
ATOM 727 C CA . MET A 1 94 ? -9.178 -5.786 2.313 1.00 62.69 94 MET A CA 1
ATOM 728 C C . MET A 1 94 ? -10.241 -6.816 1.939 1.00 62.69 94 MET A C 1
ATOM 730 O O . MET A 1 94 ? -11.434 -6.514 2.023 1.00 62.69 94 MET A O 1
ATOM 734 N N . ALA A 1 95 ? -9.826 -7.990 1.471 1.00 57.06 95 ALA A N 1
ATOM 735 C CA . ALA A 1 95 ? -10.733 -9.123 1.383 1.00 57.06 95 ALA A CA 1
ATOM 736 C C . ALA A 1 95 ? -11.273 -9.410 2.795 1.00 57.06 95 ALA A C 1
ATOM 738 O O . ALA A 1 95 ? -10.508 -9.389 3.758 1.00 57.06 95 ALA A O 1
ATOM 739 N N . ASP A 1 96 ? -12.587 -9.604 2.931 1.00 46.34 96 ASP A N 1
ATOM 740 C CA . ASP A 1 96 ? -13.202 -10.009 4.198 1.00 46.34 96 ASP A CA 1
ATOM 741 C C . ASP A 1 96 ? -12.633 -11.379 4.593 1.00 46.34 96 ASP A C 1
ATOM 743 O O . ASP A 1 96 ? -12.940 -12.397 3.970 1.00 46.34 96 ASP A O 1
ATOM 747 N N . ILE A 1 97 ? -11.767 -11.388 5.604 1.00 43.56 97 ILE A N 1
ATOM 748 C CA . ILE A 1 97 ? -11.212 -12.606 6.190 1.00 43.56 97 ILE A CA 1
ATOM 749 C C . ILE A 1 97 ? -12.239 -13.072 7.213 1.00 43.56 97 ILE A C 1
ATOM 751 O O . ILE A 1 97 ? -12.364 -12.486 8.288 1.00 43.56 97 ILE A O 1
ATOM 755 N N . ARG A 1 98 ? -13.044 -14.057 6.818 1.00 41.78 98 ARG A N 1
ATOM 756 C CA . ARG A 1 98 ? -13.884 -14.817 7.745 1.00 41.78 98 ARG A CA 1
ATOM 757 C C . ARG A 1 98 ? -13.044 -15.779 8.567 1.00 41.78 98 ARG A C 1
ATOM 759 O O . ARG A 1 98 ? -12.129 -16.391 7.975 1.00 41.78 98 ARG A O 1
#